Protein AF-A0A379WXP9-F1 (afdb_monomer_lite)

Sequence (51 aa):
MTIRCAKLHGNQVRLFAGAGIVPASSPVGEWRETGVKLSTMLNVLDCIKER

Organism: Salmonella enterica I (N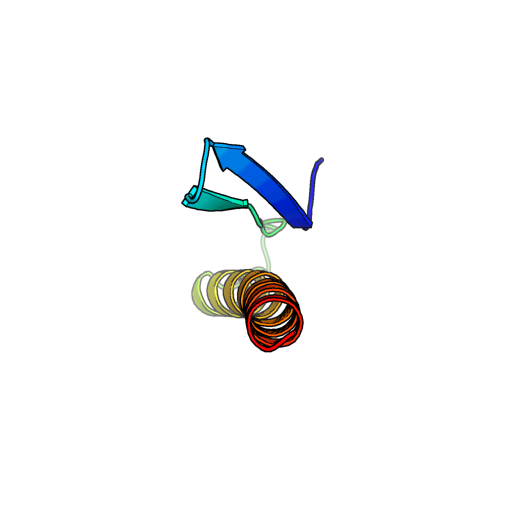CBI:txid59201)

Foldseek 3Di:
DDAWDWDDDPPDIDTDHFFDDDPPDDPVNRVVVRVVSVVVVVVVVVVVVVD

InterPro domains:
  IPR005801 ADC synthase [G3DSA:3.60.120.10] (1-50)
  IPR005801 ADC synthase [SSF56322] (2-46)
  IPR015890 Chorismate-utilising enzyme, C-terminal [PF00425] (2-37)

Radius of gyration: 13.23 Å; chains: 1; bounding box: 27×19×34 Å

pLDDT: mean 89.36, std 10.77, range [51.44, 96.94]

Structure (mmCIF, N/CA/C/O backbone):
data_AF-A0A379WXP9-F1
#
_entry.id   AF-A0A379WXP9-F1
#
loop_
_atom_site.group_PDB
_atom_site.id
_atom_site.type_symbol
_atom_site.label_atom_id
_atom_site.label_alt_id
_atom_site.label_comp_id
_atom_site.label_asym_id
_atom_site.label_entity_id
_atom_site.label_seq_id
_atom_site.pdbx_PDB_ins_code
_atom_site.Cartn_x
_atom_site.Cartn_y
_atom_site.Cartn_z
_atom_site.occupancy
_atom_site.B_iso_or_equiv
_atom_site.auth_seq_id
_atom_site.auth_comp_id
_atom_site.auth_asym_id
_atom_site.auth_atom_id
_atom_site.pdbx_PDB_model_num
ATOM 1 N N . MET A 1 1 ? 9.677 7.208 3.988 1.00 51.44 1 MET A N 1
ATOM 2 C CA . MET A 1 1 ? 8.455 6.896 3.214 1.00 51.44 1 MET A CA 1
ATOM 3 C C . MET A 1 1 ? 7.554 6.041 4.090 1.00 51.44 1 MET A C 1
ATOM 5 O O . MET A 1 1 ? 8.007 5.002 4.552 1.00 51.44 1 MET A O 1
ATOM 9 N N . THR A 1 2 ? 6.332 6.479 4.385 1.00 57.66 2 THR A N 1
ATOM 10 C CA . THR A 1 2 ? 5.362 5.693 5.164 1.00 57.66 2 THR A CA 1
ATOM 11 C C . THR A 1 2 ? 4.564 4.808 4.217 1.00 57.66 2 THR A C 1
ATOM 13 O O . THR A 1 2 ? 3.619 5.241 3.564 1.00 57.66 2 THR A O 1
ATOM 16 N N . ILE A 1 3 ? 4.992 3.555 4.102 1.00 77.94 3 ILE A N 1
ATOM 17 C CA . ILE A 1 3 ? 4.243 2.513 3.407 1.00 77.94 3 ILE A CA 1
ATOM 18 C C . ILE A 1 3 ? 3.424 1.821 4.486 1.00 77.94 3 ILE A C 1
ATOM 20 O O . ILE A 1 3 ? 3.970 1.466 5.527 1.00 77.94 3 ILE A O 1
ATOM 24 N N . ARG A 1 4 ? 2.137 1.612 4.225 1.00 89.44 4 ARG A N 1
ATOM 25 C CA . ARG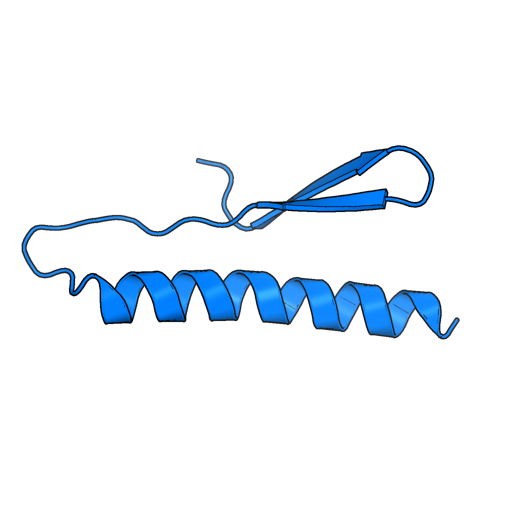 A 1 4 ? 1.211 0.939 5.129 1.00 89.44 4 ARG A CA 1
ATOM 26 C C . ARG A 1 4 ? 0.890 1.705 6.429 1.00 89.44 4 ARG A C 1
ATOM 28 O O . ARG A 1 4 ? 1.260 1.276 7.516 1.00 89.44 4 ARG A O 1
ATOM 35 N N . CYS A 1 5 ? 0.119 2.789 6.332 1.00 91.69 5 CYS A N 1
ATOM 36 C CA . CYS A 1 5 ? -0.335 3.549 7.505 1.00 91.69 5 CYS A CA 1
ATOM 37 C C . CYS A 1 5 ? -1.828 3.887 7.444 1.00 91.69 5 CYS A C 1
ATOM 39 O O . CYS 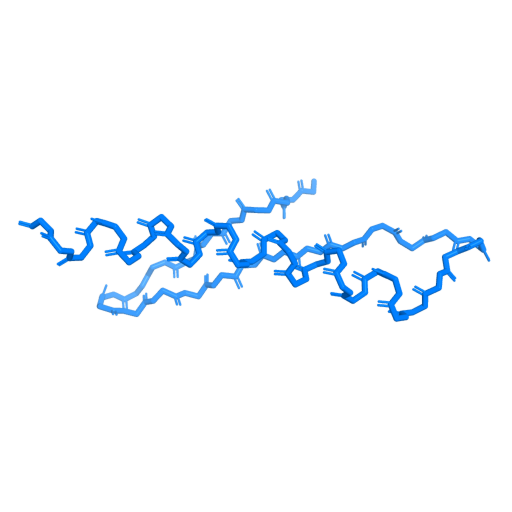A 1 5 ? -2.441 3.860 6.379 1.00 91.69 5 CYS A O 1
ATOM 41 N N . ALA A 1 6 ? -2.397 4.253 8.589 1.00 92.88 6 ALA A N 1
ATOM 42 C CA . ALA A 1 6 ? -3.785 4.672 8.708 1.00 92.88 6 ALA A CA 1
ATOM 43 C C . ALA A 1 6 ? -3.898 5.947 9.550 1.00 92.88 6 ALA A C 1
ATOM 45 O O . ALA A 1 6 ? -3.137 6.136 10.497 1.00 92.88 6 ALA A O 1
ATOM 46 N N . LYS A 1 7 ? -4.872 6.803 9.234 1.00 93.94 7 LYS A N 1
ATOM 47 C CA . LYS A 1 7 ? -5.308 7.902 10.103 1.00 93.94 7 LYS A CA 1
ATOM 48 C C . LYS A 1 7 ? -6.685 7.566 10.662 1.00 93.94 7 LYS A C 1
ATOM 50 O O . LYS A 1 7 ? -7.607 7.311 9.887 1.00 93.94 7 LYS A O 1
ATOM 55 N N . LEU A 1 8 ? -6.811 7.588 11.986 1.00 93.31 8 LEU A N 1
ATOM 56 C CA . LEU A 1 8 ? -8.074 7.383 12.689 1.00 93.31 8 LEU A CA 1
ATOM 57 C C . LEU A 1 8 ? -8.696 8.734 13.052 1.00 93.31 8 LEU A C 1
ATOM 59 O O . LEU A 1 8 ? -8.001 9.654 13.488 1.00 93.31 8 LEU A O 1
ATOM 63 N N . HIS A 1 9 ? -10.007 8.850 12.867 1.00 95.12 9 HIS A N 1
ATOM 64 C CA . HIS A 1 9 ? -10.796 9.995 13.304 1.00 95.12 9 HIS A CA 1
ATOM 65 C C . HIS A 1 9 ? -12.176 9.518 13.765 1.00 95.12 9 HIS A C 1
ATOM 67 O O . HIS A 1 9 ? -13.038 9.195 12.946 1.00 95.12 9 HIS A O 1
ATOM 73 N N . GLY A 1 10 ? -12.372 9.434 15.084 1.00 92.50 10 GLY A N 1
ATOM 74 C CA . GLY A 1 10 ? -13.552 8.786 15.656 1.00 92.50 10 GLY A CA 1
ATOM 75 C C . GLY A 1 10 ? -13.682 7.350 15.140 1.00 92.50 10 GLY A C 1
ATOM 76 O O . GLY A 1 10 ? -12.728 6.581 15.212 1.00 92.50 10 GLY A O 1
ATOM 77 N N . ASN A 1 11 ? -14.838 7.023 14.556 1.00 90.25 11 ASN A N 1
ATOM 78 C CA . ASN A 1 11 ? -15.115 5.710 13.961 1.00 90.25 11 ASN A CA 1
ATOM 79 C C . ASN A 1 11 ? -14.732 5.602 12.467 1.00 90.25 11 ASN A C 1
ATOM 81 O O . ASN A 1 11 ? -15.183 4.699 11.765 1.00 90.25 11 ASN A O 1
ATOM 85 N N . GLN A 1 12 ? -13.953 6.551 11.942 1.00 92.31 12 GLN A N 1
ATOM 86 C CA . GLN A 1 12 ? -13.485 6.537 10.557 1.00 92.31 12 GLN A CA 1
ATOM 87 C C . GLN A 1 12 ? -11.995 6.217 10.496 1.00 92.31 12 GLN A C 1
ATOM 89 O O . GLN A 1 12 ? -11.188 6.791 11.231 1.00 92.31 12 GLN A O 1
ATOM 94 N N . VAL A 1 13 ? -11.626 5.339 9.563 1.00 93.19 13 VAL A N 1
ATOM 95 C CA . VAL A 1 13 ? -10.235 4.975 9.285 1.00 93.19 13 VAL A CA 1
ATOM 96 C C . VAL A 1 13 ? -9.926 5.294 7.829 1.00 93.19 13 VAL A C 1
ATOM 98 O O . VAL A 1 13 ? -10.615 4.830 6.923 1.00 93.19 13 VAL A O 1
ATOM 101 N N . ARG A 1 14 ? -8.878 6.084 7.589 1.00 93.81 14 ARG A N 1
ATOM 102 C CA . ARG A 1 14 ? -8.346 6.351 6.248 1.00 93.81 14 ARG A CA 1
ATOM 103 C C . ARG A 1 14 ? -7.012 5.643 6.085 1.00 93.81 14 ARG A C 1
ATOM 105 O O . ARG A 1 14 ? -6.076 5.945 6.820 1.00 93.81 14 ARG A O 1
ATOM 112 N N . LEU A 1 15 ? -6.933 4.735 5.120 1.00 94.19 15 LEU A N 1
ATOM 113 C CA . LEU A 1 15 ? -5.735 3.953 4.826 1.00 94.19 15 LEU A CA 1
ATOM 114 C C . LEU A 1 15 ? -4.877 4.632 3.757 1.00 94.19 15 LEU A C 1
ATOM 116 O O . LEU A 1 15 ? -5.398 5.250 2.829 1.00 94.19 15 LEU A O 1
ATOM 120 N N . PHE A 1 16 ? -3.561 4.488 3.886 1.00 93.44 16 PHE A N 1
ATOM 121 C CA . PHE A 1 16 ? -2.569 5.026 2.965 1.00 93.44 16 PHE A CA 1
ATOM 122 C C . PHE A 1 16 ? -1.570 3.935 2.572 1.00 93.44 16 PHE A C 1
ATOM 124 O O . PHE A 1 16 ? -0.940 3.287 3.415 1.00 93.44 16 PHE A O 1
ATOM 131 N N . ALA A 1 17 ? -1.393 3.773 1.266 1.00 93.19 17 ALA A N 1
ATOM 132 C CA . ALA A 1 17 ? -0.367 2.945 0.656 1.00 93.19 17 ALA A CA 1
ATOM 133 C C . ALA A 1 17 ? 0.147 3.645 -0.604 1.00 93.19 17 ALA A C 1
ATOM 135 O O . ALA A 1 17 ? -0.521 4.516 -1.158 1.00 93.19 17 ALA A O 1
ATOM 136 N N . GLY A 1 18 ? 1.335 3.259 -1.051 1.00 91.75 18 GLY A N 1
ATOM 137 C CA . GLY A 1 18 ? 1.920 3.768 -2.282 1.00 91.75 18 GLY A CA 1
ATOM 138 C C . GLY A 1 18 ? 2.827 2.735 -2.932 1.00 91.75 18 GLY A C 1
ATOM 139 O O . GLY A 1 18 ? 3.134 1.691 -2.340 1.00 91.75 18 GLY A O 1
ATOM 140 N N . ALA A 1 19 ? 3.264 3.069 -4.137 1.00 91.19 19 ALA A N 1
ATOM 141 C CA . ALA A 1 19 ? 4.174 2.297 -4.963 1.00 91.19 19 ALA A CA 1
ATOM 142 C C . ALA A 1 19 ? 5.366 3.167 -5.384 1.00 91.19 19 ALA A C 1
ATOM 144 O O . ALA A 1 19 ? 5.252 4.393 -5.458 1.00 91.19 19 ALA A O 1
ATOM 145 N N . GLY A 1 20 ? 6.518 2.535 -5.600 1.00 91.12 20 GLY A N 1
ATOM 146 C CA . GLY A 1 20 ? 7.706 3.206 -6.118 1.00 91.12 20 GLY A CA 1
ATOM 147 C C . GLY A 1 20 ? 7.720 3.101 -7.637 1.00 91.12 20 GLY A C 1
ATOM 148 O O . GLY A 1 20 ? 7.808 2.000 -8.158 1.00 91.12 20 GLY A O 1
ATOM 149 N N . ILE A 1 21 ? 7.637 4.230 -8.340 1.00 93.31 21 ILE A N 1
ATOM 150 C CA . ILE A 1 21 ? 7.628 4.241 -9.806 1.00 93.31 21 ILE A CA 1
ATOM 151 C C . ILE A 1 21 ? 9.063 4.254 -10.332 1.00 93.31 21 ILE A C 1
ATOM 153 O O . ILE A 1 21 ? 9.843 5.145 -9.991 1.00 93.31 21 ILE A O 1
ATOM 157 N N . VAL A 1 22 ? 9.393 3.294 -11.192 1.00 94.56 22 VAL A N 1
ATOM 158 C CA . VAL A 1 22 ? 10.664 3.221 -11.927 1.00 94.56 22 VAL A CA 1
ATOM 159 C C . VAL A 1 22 ? 10.400 3.177 -13.440 1.00 94.56 22 VAL A C 1
ATOM 161 O O . VAL A 1 22 ? 9.275 2.901 -13.848 1.00 94.56 22 VAL A O 1
ATOM 164 N N . PRO A 1 23 ? 11.397 3.416 -14.314 1.00 96.38 23 PRO A N 1
ATOM 165 C CA . PRO A 1 23 ? 11.178 3.423 -15.768 1.00 96.38 23 PRO A CA 1
ATOM 166 C C . PRO A 1 23 ? 10.592 2.126 -16.352 1.00 96.38 23 PRO A C 1
ATOM 168 O O . PRO A 1 23 ? 9.950 2.164 -17.395 1.00 96.38 23 PRO A O 1
ATOM 171 N N . ALA A 1 24 ? 10.795 0.987 -15.685 1.00 95.50 24 ALA A N 1
ATOM 172 C CA . ALA A 1 24 ? 10.230 -0.306 -16.072 1.00 95.50 24 ALA A CA 1
ATOM 173 C C . ALA A 1 24 ? 8.851 -0.599 -15.438 1.00 95.50 24 ALA A C 1
ATOM 175 O O . ALA A 1 24 ? 8.299 -1.679 -15.651 1.00 95.50 24 ALA A O 1
ATOM 176 N N . SER A 1 25 ? 8.299 0.321 -14.638 1.00 95.38 25 SER A N 1
ATOM 177 C CA . SER A 1 25 ? 7.010 0.134 -13.968 1.00 95.38 25 SER A CA 1
ATOM 178 C C . SER A 1 25 ? 5.852 0.139 -14.962 1.00 95.38 25 SER A C 1
ATOM 180 O O . SER A 1 25 ? 5.800 0.933 -15.901 1.00 95.38 25 SER A O 1
ATOM 182 N N . SER A 1 26 ? 4.860 -0.708 -14.693 1.00 96.38 26 SER A N 1
ATOM 183 C CA . SER A 1 26 ? 3.569 -0.688 -15.382 1.00 96.38 26 SER A CA 1
ATOM 184 C C . SER A 1 26 ? 2.528 -0.006 -14.495 1.00 96.38 26 SER A C 1
ATOM 186 O O . SER A 1 26 ? 2.310 -0.490 -13.382 1.00 96.38 26 SER A O 1
ATOM 188 N N . PRO A 1 27 ? 1.815 1.041 -14.962 1.00 94.19 27 PRO A N 1
ATOM 189 C CA . PRO A 1 27 ? 0.796 1.722 -14.158 1.00 94.19 27 PRO A CA 1
ATOM 190 C C . PRO A 1 27 ? -0.236 0.768 -13.538 1.00 94.19 27 PRO A C 1
ATOM 192 O O . PRO A 1 27 ? -0.611 0.915 -12.377 1.00 94.19 27 PRO A O 1
ATOM 195 N N . VAL A 1 28 ? -0.653 -0.255 -14.290 1.00 96.94 28 VAL A N 1
ATOM 196 C CA . VAL A 1 28 ? -1.614 -1.266 -13.825 1.00 96.94 28 VAL A CA 1
ATOM 197 C C . VAL A 1 28 ? -0.999 -2.180 -12.759 1.00 96.94 28 VAL A C 1
ATOM 199 O O . VAL A 1 28 ? -1.673 -2.542 -11.795 1.00 96.94 28 VAL A O 1
ATOM 202 N N . GLY A 1 29 ? 0.279 -2.540 -12.911 1.00 95.50 29 GLY A N 1
ATOM 203 C CA . GLY A 1 29 ? 1.008 -3.363 -11.943 1.00 95.50 29 GLY A CA 1
ATOM 204 C C . GLY A 1 29 ? 1.162 -2.657 -10.598 1.00 95.50 29 GLY A C 1
ATOM 205 O O . GLY A 1 29 ? 0.783 -3.208 -9.566 1.00 95.50 29 GLY A O 1
ATOM 206 N N . GLU A 1 30 ? 1.613 -1.405 -10.625 1.00 94.81 30 GLU A N 1
ATOM 207 C CA . GLU A 1 30 ? 1.805 -0.581 -9.424 1.00 94.81 30 GLU A CA 1
ATOM 208 C C . GLU A 1 30 ? 0.474 -0.274 -8.717 1.00 94.81 30 GLU A C 1
ATOM 210 O O . GLU A 1 30 ? 0.386 -0.279 -7.482 1.00 94.81 30 GLU A O 1
ATOM 215 N N . TRP A 1 31 ? -0.598 -0.059 -9.492 1.00 93.81 31 TRP A N 1
ATOM 216 C CA . TRP A 1 31 ? -1.952 0.085 -8.956 1.00 93.81 31 TRP A CA 1
ATOM 217 C C . TRP A 1 31 ? -2.400 -1.181 -8.224 1.00 93.81 31 TRP A C 1
ATOM 219 O O . TRP A 1 31 ? -2.879 -1.110 -7.090 1.00 93.81 31 TRP A O 1
ATOM 229 N N . ARG A 1 32 ? -2.196 -2.354 -8.836 1.00 95.25 32 ARG A N 1
ATOM 230 C CA . ARG A 1 32 ? -2.544 -3.644 -8.229 1.00 95.25 32 ARG A CA 1
ATOM 231 C C . ARG A 1 32 ? -1.732 -3.906 -6.964 1.00 95.25 32 ARG A C 1
ATOM 233 O O . ARG A 1 32 ? -2.309 -4.321 -5.962 1.00 95.25 32 ARG A O 1
ATOM 240 N N . GLU A 1 33 ? -0.429 -3.633 -6.977 1.00 93.88 33 GLU A N 1
ATOM 241 C CA . GLU A 1 33 ? 0.432 -3.768 -5.797 1.00 93.88 33 GLU A CA 1
ATOM 242 C C . GLU A 1 33 ? -0.052 -2.873 -4.648 1.00 93.88 33 GLU A C 1
ATOM 244 O O . GLU A 1 33 ? -0.168 -3.315 -3.501 1.00 93.88 33 GLU A O 1
ATOM 249 N N . THR A 1 34 ? -0.382 -1.617 -4.953 1.00 93.81 34 THR A N 1
ATOM 250 C CA . THR A 1 34 ? -0.923 -0.673 -3.967 1.00 93.81 34 THR A CA 1
ATOM 251 C C . THR A 1 34 ? -2.264 -1.155 -3.416 1.00 93.81 34 THR A C 1
ATOM 253 O O . THR A 1 34 ? -2.477 -1.109 -2.203 1.00 93.81 34 THR A O 1
ATOM 256 N N . GLY A 1 35 ? -3.135 -1.688 -4.277 1.00 94.12 35 GLY A N 1
ATOM 257 C CA . GLY A 1 35 ? -4.399 -2.308 -3.885 1.00 94.12 35 GLY A CA 1
ATOM 258 C C . GLY A 1 35 ? -4.204 -3.470 -2.910 1.00 94.12 35 GLY A C 1
ATOM 259 O O . GLY A 1 35 ? -4.821 -3.478 -1.850 1.00 94.12 35 GLY A O 1
ATOM 260 N N . 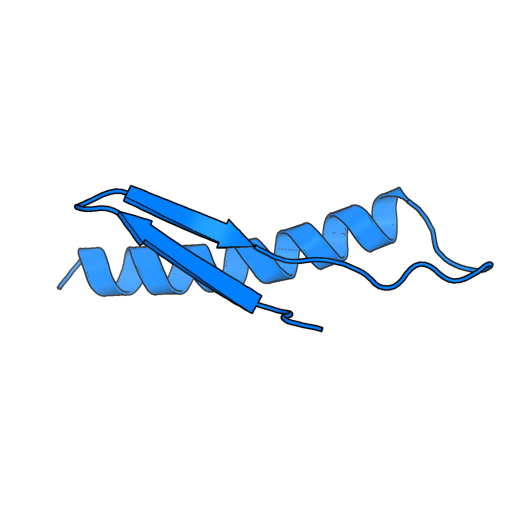VAL A 1 36 ? -3.277 -4.390 -3.194 1.00 94.94 36 VAL A N 1
ATOM 261 C CA . VAL A 1 36 ? -2.959 -5.523 -2.30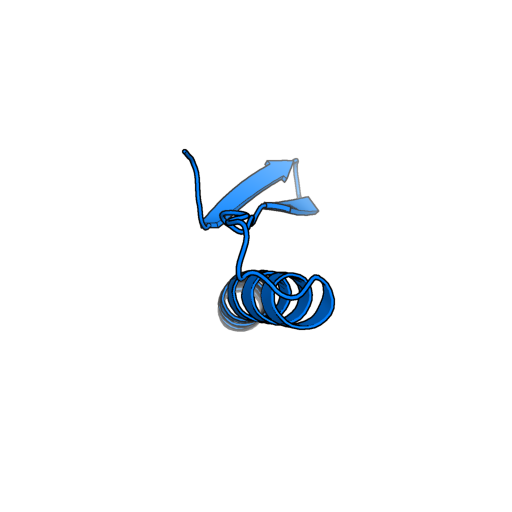1 1.00 94.94 36 VAL A CA 1
ATOM 262 C C . VAL A 1 36 ? -2.492 -5.042 -0.924 1.00 94.94 36 VAL A C 1
ATOM 264 O O . VAL A 1 36 ? -2.940 -5.568 0.095 1.00 94.94 36 VAL A O 1
ATOM 267 N N . LYS A 1 37 ? -1.645 -4.005 -0.860 1.00 93.94 37 LYS A N 1
ATOM 268 C CA . LYS A 1 37 ? -1.204 -3.413 0.419 1.00 93.94 37 LYS A CA 1
ATOM 269 C C . LYS A 1 37 ? -2.381 -2.894 1.251 1.00 93.94 37 LYS A C 1
ATOM 271 O O . LYS A 1 37 ? -2.360 -3.050 2.471 1.00 93.94 37 LYS A O 1
ATOM 276 N N . LEU A 1 38 ? -3.376 -2.278 0.608 1.00 94.81 38 LEU A N 1
ATOM 277 C CA . LEU A 1 38 ? -4.583 -1.767 1.267 1.00 94.81 38 LEU A CA 1
ATOM 278 C C . LEU A 1 38 ? -5.525 -2.898 1.691 1.00 94.81 38 LEU A C 1
ATOM 280 O O . LEU A 1 38 ? -5.992 -2.893 2.827 1.00 94.81 38 LEU A O 1
ATOM 284 N N . SER A 1 39 ? -5.765 -3.887 0.826 1.00 94.38 39 SER A N 1
ATOM 285 C CA . SER A 1 39 ? -6.630 -5.036 1.129 1.00 94.38 39 SER A CA 1
ATOM 286 C C . SER A 1 39 ? -6.160 -5.802 2.363 1.00 94.38 39 SER A C 1
ATOM 288 O O . SER A 1 39 ? -6.971 -6.129 3.223 1.00 94.38 39 SER A O 1
ATOM 290 N N . THR A 1 40 ? -4.849 -6.010 2.521 1.00 93.38 40 THR A N 1
ATOM 291 C CA . THR A 1 40 ? -4.298 -6.656 3.724 1.00 93.38 40 THR A CA 1
ATOM 292 C C . THR A 1 40 ? -4.649 -5.900 5.006 1.00 93.38 40 THR A C 1
ATOM 294 O O . THR A 1 40 ? -4.906 -6.522 6.031 1.00 93.38 40 THR A O 1
ATOM 297 N N . MET A 1 41 ? -4.688 -4.566 4.972 1.00 94.38 41 MET A N 1
ATOM 298 C CA . MET A 1 41 ? -5.091 -3.777 6.141 1.00 94.38 41 MET A CA 1
ATOM 299 C C . MET A 1 41 ? -6.576 -3.844 6.417 1.00 94.38 41 MET A C 1
ATOM 301 O O . MET A 1 41 ? -6.959 -3.934 7.578 1.00 94.38 41 MET A O 1
ATOM 305 N N . LEU A 1 42 ? -7.393 -3.766 5.365 1.00 93.56 42 LEU A N 1
ATOM 306 C CA . LEU A 1 42 ? -8.844 -3.865 5.487 1.00 93.56 42 LEU A CA 1
ATOM 307 C C . LEU A 1 42 ? -9.224 -5.184 6.159 1.00 93.56 42 LEU A C 1
ATOM 309 O O . LEU A 1 42 ? -9.936 -5.159 7.153 1.00 93.56 42 LEU A O 1
ATOM 313 N N . ASN A 1 43 ? -8.615 -6.295 5.741 1.00 93.50 43 ASN A N 1
ATOM 314 C CA . ASN A 1 43 ? -8.852 -7.604 6.354 1.00 93.50 43 ASN A CA 1
ATOM 315 C C . ASN A 1 43 ? -8.536 -7.631 7.860 1.00 93.50 43 ASN A C 1
ATOM 317 O O . ASN A 1 43 ? -9.245 -8.270 8.633 1.00 93.50 43 ASN A O 1
ATOM 321 N N . VAL A 1 44 ? -7.473 -6.945 8.298 1.00 90.38 44 VAL A N 1
ATOM 322 C CA . VAL A 1 44 ? -7.147 -6.841 9.731 1.00 90.38 44 VAL A CA 1
ATOM 323 C C . VAL A 1 44 ? -8.190 -6.000 10.465 1.00 90.38 44 VAL A C 1
ATOM 325 O O . VAL A 1 44 ? -8.581 -6.366 11.569 1.00 90.38 44 VAL A O 1
ATOM 328 N N . 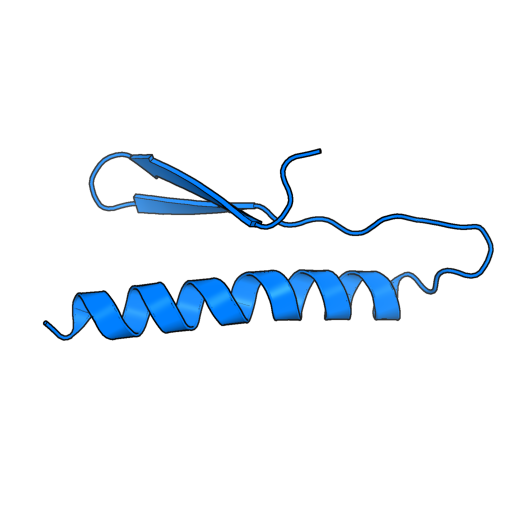LEU A 1 45 ? -8.649 -4.898 9.864 1.00 89.50 45 LEU A N 1
ATOM 329 C CA . LEU A 1 45 ? -9.689 -4.046 10.445 1.00 89.50 45 LEU A CA 1
ATOM 330 C C . LEU A 1 45 ? -11.038 -4.763 10.564 1.00 89.50 45 LEU A C 1
ATOM 332 O O . LEU A 1 45 ? -11.747 -4.552 11.544 1.00 89.50 45 LEU A O 1
ATOM 336 N N . ASP A 1 46 ? -11.378 -5.610 9.599 1.00 86.88 46 ASP A N 1
ATOM 337 C CA . ASP A 1 46 ? -12.600 -6.412 9.647 1.00 86.88 46 ASP A CA 1
ATOM 338 C C . ASP A 1 46 ? -12.502 -7.473 10.753 1.00 86.88 46 ASP A C 1
ATOM 340 O O . ASP A 1 46 ? -13.377 -7.551 11.611 1.00 86.88 46 ASP A O 1
ATOM 344 N N . CYS A 1 47 ? -11.367 -8.176 10.847 1.00 82.50 47 CYS A N 1
ATOM 345 C CA . CYS A 1 47 ? -11.104 -9.156 11.908 1.00 82.50 47 CYS A CA 1
ATOM 346 C C . CYS A 1 47 ? -11.218 -8.570 13.331 1.00 82.50 47 CYS A C 1
ATOM 348 O O . CYS A 1 47 ? -11.701 -9.242 14.242 1.00 82.50 47 CYS A O 1
ATOM 350 N N . ILE A 1 48 ? -10.789 -7.321 13.549 1.00 82.38 48 ILE A N 1
ATOM 351 C CA . ILE A 1 48 ? -10.912 -6.671 14.868 1.00 82.38 48 ILE A CA 1
ATOM 352 C C . ILE A 1 48 ? -12.306 -6.097 15.142 1.00 82.38 48 ILE A C 1
ATOM 354 O O . ILE A 1 48 ? -12.607 -5.842 16.302 1.00 82.38 48 ILE A O 1
ATOM 358 N N . LYS A 1 49 ? -13.140 -5.862 14.119 1.00 74.94 49 LYS A N 1
ATOM 359 C CA . LYS A 1 49 ? -14.525 -5.392 14.300 1.00 74.94 49 LYS A CA 1
ATOM 360 C C . LYS A 1 49 ? -15.471 -6.496 14.766 1.00 74.94 49 LYS A C 1
ATOM 362 O O . LYS A 1 49 ? -16.503 -6.190 15.349 1.00 74.94 49 LYS A O 1
ATOM 367 N N . GLU A 1 50 ? -15.138 -7.750 14.485 1.00 61.94 50 GLU A N 1
ATOM 368 C CA . GLU A 1 50 ? -15.919 -8.929 14.883 1.00 61.94 50 GLU A CA 1
ATOM 369 C C . GLU A 1 50 ? -15.543 -9.467 16.277 1.00 61.94 50 GLU A C 1
ATOM 371 O O . GLU A 1 50 ? -15.977 -10.553 16.663 1.00 61.94 50 GLU A O 1
ATOM 376 N N . ARG A 1 51 ? -14.762 -8.700 17.048 1.00 51.91 51 ARG A N 1
ATOM 377 C CA . ARG A 1 51 ? -14.496 -8.915 18.477 1.00 51.91 51 ARG A CA 1
ATOM 378 C C . ARG A 1 51 ? -15.129 -7.816 19.316 1.00 51.91 51 ARG A C 1
ATOM 380 O O . ARG A 1 51 ? -15.611 -8.162 20.415 1.00 51.91 51 ARG A O 1
#

Secondary structure (DSSP, 8-state):
---SEEEEETTEEEEE------TT--HHHHHHHHHHHHHHHHHHHHHHHT-